Protein AF-A0A933EW30-F1 (afdb_monomer)

Secondary structure (DSSP, 8-state):
--TTTT-HHHHHHHHHHHHHHHHH---HHHHHHHHHHHHHHHHHTT------HHHHTSHHHHHHHHHHHHHHHHHHHHHHTT-HHHHHHHHHHHHHHS-EEEEEPGGG-EEEEE-

pLDDT: mean 83.41, std 11.51, range [48.22, 95.62]

Sequence (115 aa):
AMDDDFNTSLAITVMHEMAHEARKTADPGVLLDCGRKLKAFGGLLGVSLDTREETESSPEYMAFVGRIEAGIRERAEARGRRDYKKADEIRERLTREEKVILSDLAGGKTTWRRI

Radius of gyration: 19.78 Å; Cα contacts (8 Å, |Δi|>4): 82; chains: 1; bounding box: 35×31×55 Å

Structure (mmCIF, N/CA/C/O backbone):
data_AF-A0A933EW30-F1
#
_entry.id   AF-A0A933EW30-F1
#
loop_
_atom_site.group_PDB
_atom_site.id
_atom_site.type_symbol
_atom_site.label_atom_id
_atom_site.label_alt_id
_atom_site.label_comp_id
_atom_site.label_asym_id
_atom_site.label_entity_id
_atom_site.label_seq_id
_atom_site.pdbx_PDB_ins_code
_atom_site.Cartn_x
_atom_site.Cartn_y
_atom_site.Cartn_z
_atom_site.occupancy
_atom_site.B_iso_or_equiv
_atom_site.auth_seq_id
_atom_site.auth_comp_id
_atom_site.auth_asym_id
_atom_site.auth_atom_id
_atom_site.pdbx_PDB_model_num
ATOM 1 N N . ALA A 1 1 ? 8.233 12.130 -29.748 1.00 52.44 1 ALA A N 1
ATOM 2 C CA . ALA A 1 1 ? 8.596 12.287 -28.323 1.00 52.44 1 ALA A CA 1
ATOM 3 C C . ALA A 1 1 ? 10.020 11.803 -28.048 1.00 52.44 1 ALA A C 1
ATOM 5 O O . ALA A 1 1 ? 10.767 12.587 -27.496 1.00 52.44 1 ALA A O 1
ATOM 6 N N . MET A 1 2 ? 10.429 10.582 -28.443 1.00 50.06 2 MET A N 1
ATOM 7 C CA . MET A 1 2 ? 11.851 10.167 -28.359 1.00 50.06 2 MET A CA 1
ATOM 8 C C . MET A 1 2 ? 12.700 10.523 -29.587 1.00 50.06 2 MET A C 1
ATOM 10 O O . MET A 1 2 ? 13.916 10.569 -29.463 1.00 50.06 2 MET A O 1
ATOM 14 N N . ASP A 1 3 ? 12.071 10.852 -30.719 1.00 52.34 3 ASP A N 1
ATOM 15 C CA . ASP A 1 3 ? 12.753 11.455 -31.880 1.00 52.34 3 ASP A CA 1
ATOM 16 C C . ASP A 1 3 ? 13.174 12.918 -31.648 1.00 52.34 3 ASP A C 1
ATOM 18 O O . ASP A 1 3 ? 13.822 13.514 -32.500 1.00 52.34 3 ASP A O 1
ATOM 22 N N . ASP A 1 4 ? 12.795 13.496 -30.504 1.00 51.12 4 ASP A N 1
ATOM 23 C CA . ASP A 1 4 ? 13.066 14.882 -30.126 1.00 51.12 4 ASP A CA 1
ATOM 24 C C . ASP A 1 4 ? 14.041 14.866 -28.933 1.00 51.12 4 ASP A C 1
ATOM 26 O O . ASP A 1 4 ? 13.654 14.884 -27.762 1.00 51.12 4 ASP A O 1
ATOM 30 N N . ASP A 1 5 ? 15.320 14.678 -29.259 1.00 58.50 5 ASP A N 1
ATOM 31 C CA . ASP A 1 5 ? 16.486 14.965 -28.411 1.00 58.50 5 ASP A CA 1
ATOM 32 C C . ASP A 1 5 ? 16.453 14.387 -26.974 1.00 58.50 5 ASP A C 1
ATOM 34 O O . ASP A 1 5 ? 16.688 15.088 -25.991 1.00 58.50 5 ASP A O 1
ATOM 38 N N . PHE A 1 6 ? 16.128 13.090 -26.830 1.00 58.28 6 PHE A N 1
ATOM 39 C CA . PHE A 1 6 ? 16.099 12.361 -25.543 1.00 58.28 6 PHE A CA 1
ATOM 40 C C . PHE A 1 6 ? 15.439 13.143 -24.391 1.00 58.28 6 PHE A C 1
ATOM 42 O O . PHE A 1 6 ? 15.920 13.131 -23.256 1.00 58.28 6 PHE A O 1
ATOM 49 N N . ASN A 1 7 ? 14.316 13.816 -24.659 1.00 66.62 7 ASN A N 1
ATOM 50 C CA . ASN A 1 7 ? 13.603 14.588 -23.644 1.00 66.62 7 ASN A CA 1
ATOM 51 C C . ASN A 1 7 ? 12.927 13.667 -22.605 1.00 66.62 7 ASN A C 1
ATOM 53 O O . ASN A 1 7 ? 11.739 13.337 -22.682 1.00 66.62 7 ASN A O 1
ATOM 57 N N . THR A 1 8 ? 13.707 13.238 -21.612 1.00 70.38 8 THR A N 1
ATOM 58 C CA . THR A 1 8 ? 13.290 12.332 -20.533 1.00 70.38 8 THR A CA 1
ATOM 59 C C . THR A 1 8 ? 12.155 12.913 -19.693 1.00 70.38 8 THR A C 1
ATOM 61 O O . THR A 1 8 ? 11.288 12.165 -19.249 1.00 70.38 8 THR A O 1
ATOM 64 N N . SER A 1 9 ? 12.080 14.239 -19.544 1.00 78.44 9 SER A N 1
ATOM 65 C CA . SER A 1 9 ? 10.977 14.924 -18.857 1.00 78.44 9 SER A CA 1
ATOM 66 C C . SER A 1 9 ? 9.637 14.701 -19.563 1.00 78.44 9 SER A C 1
ATOM 68 O O . SER A 1 9 ? 8.624 14.403 -18.920 1.00 78.44 9 SER A O 1
ATOM 70 N N . LEU A 1 10 ? 9.625 14.787 -20.897 1.00 75.75 10 LEU A N 1
ATOM 71 C CA . LEU A 1 10 ? 8.431 14.496 -21.687 1.00 75.75 10 LEU A CA 1
ATOM 72 C C . LEU A 1 10 ? 8.086 13.001 -21.638 1.00 75.75 10 LEU A C 1
ATOM 74 O O . LEU A 1 10 ? 6.918 12.648 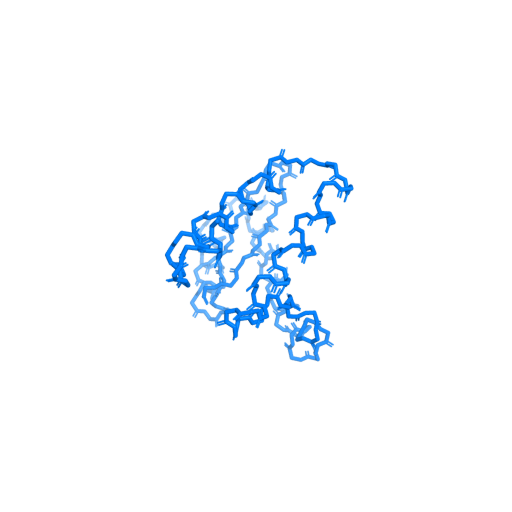-21.484 1.00 75.75 10 LEU A O 1
ATOM 78 N N . ALA A 1 11 ? 9.091 12.120 -21.687 1.00 78.88 11 ALA A N 1
ATOM 79 C CA . ALA A 1 11 ? 8.886 10.677 -21.556 1.00 78.88 11 ALA A CA 1
ATOM 80 C C . ALA A 1 11 ? 8.248 10.300 -20.204 1.00 78.88 11 ALA A C 1
ATOM 82 O O . ALA A 1 11 ? 7.277 9.544 -20.173 1.00 78.88 11 ALA A O 1
ATOM 83 N N . ILE A 1 12 ? 8.721 10.882 -19.096 1.00 81.19 12 ILE A N 1
ATOM 84 C CA . ILE A 1 12 ? 8.154 10.672 -17.754 1.00 81.19 12 ILE A CA 1
ATOM 85 C C . ILE A 1 12 ? 6.707 11.176 -17.680 1.00 81.19 12 ILE A C 1
ATOM 87 O O . ILE A 1 12 ? 5.853 10.507 -17.096 1.00 81.19 12 ILE A O 1
ATOM 91 N N . THR A 1 13 ? 6.408 12.320 -18.301 1.00 85.62 13 THR A N 1
ATOM 92 C CA . THR A 1 13 ? 5.045 12.877 -18.340 1.00 85.62 13 THR A CA 1
ATOM 93 C C . THR A 1 13 ? 4.079 11.908 -19.022 1.00 85.62 13 THR A C 1
ATOM 95 O O . THR A 1 13 ? 3.046 11.554 -18.453 1.00 85.62 13 THR A O 1
ATOM 98 N N . VAL A 1 14 ? 4.465 11.388 -20.189 1.00 83.50 14 VAL A N 1
ATOM 99 C CA . VAL A 1 14 ? 3.668 10.406 -20.936 1.00 83.50 14 VAL A CA 1
ATOM 100 C C . VAL A 1 14 ? 3.509 9.099 -20.147 1.00 83.50 14 VAL A C 1
ATOM 102 O O . VAL A 1 14 ? 2.420 8.528 -20.110 1.00 83.50 14 VAL A O 1
ATOM 105 N N . MET A 1 15 ? 4.553 8.627 -19.457 1.00 83.38 15 MET A N 1
ATOM 106 C CA . MET A 1 15 ? 4.439 7.456 -18.576 1.00 83.38 15 MET A CA 1
ATOM 107 C C . MET A 1 15 ? 3.440 7.692 -17.433 1.00 83.38 15 MET A C 1
ATOM 109 O O . MET A 1 15 ? 2.661 6.797 -17.101 1.00 83.38 15 MET A O 1
ATOM 113 N N . HIS A 1 16 ? 3.417 8.890 -16.844 1.00 84.75 16 HIS A N 1
ATOM 114 C CA . HIS A 1 16 ? 2.474 9.218 -15.776 1.00 84.75 16 HIS A CA 1
ATOM 115 C C . HIS A 1 16 ? 1.021 9.262 -16.278 1.00 84.75 16 HIS A C 1
ATOM 117 O O . HIS A 1 16 ? 0.123 8.759 -15.598 1.00 84.75 16 HIS A O 1
ATOM 123 N N . GLU A 1 17 ? 0.786 9.790 -17.482 1.00 85.44 17 GLU A N 1
ATOM 124 C CA . GLU A 1 17 ? -0.524 9.745 -18.145 1.00 85.44 17 GLU A CA 1
ATOM 125 C C . GLU A 1 17 ? -0.972 8.304 -18.419 1.00 85.44 17 GLU A C 1
ATOM 127 O O . GLU A 1 17 ? -2.091 7.936 -18.065 1.00 85.44 17 GLU A O 1
ATOM 132 N N . MET A 1 18 ? -0.086 7.445 -18.941 1.00 83.69 18 MET A N 1
ATOM 133 C CA . MET A 1 18 ? -0.399 6.022 -19.140 1.00 83.69 18 MET A CA 1
ATOM 134 C C . MET A 1 18 ? -0.748 5.315 -17.823 1.00 83.69 18 MET A C 1
ATOM 136 O O . MET A 1 18 ? -1.695 4.531 -17.774 1.00 83.69 18 MET A O 1
ATOM 140 N N . ALA A 1 19 ? -0.020 5.603 -16.740 1.00 84.69 19 ALA A N 1
ATOM 141 C CA . ALA A 1 19 ? -0.314 5.059 -15.415 1.00 84.69 19 ALA A CA 1
ATOM 142 C C . ALA A 1 19 ? -1.628 5.603 -14.825 1.00 84.69 19 ALA A C 1
ATOM 144 O O . ALA A 1 19 ? -2.263 4.954 -13.992 1.00 84.69 19 ALA A O 1
ATOM 145 N N . HIS A 1 20 ? -2.037 6.813 -15.206 1.00 85.44 20 HIS A N 1
ATOM 146 C CA . HIS A 1 20 ? -3.325 7.389 -14.819 1.00 85.44 20 HIS A CA 1
ATOM 147 C C . HIS A 1 20 ? -4.485 6.724 -15.555 1.00 85.44 20 HIS A C 1
ATOM 149 O O . HIS A 1 20 ? -5.457 6.327 -14.919 1.00 85.44 20 HIS A O 1
ATOM 155 N N . GLU A 1 21 ? -4.362 6.525 -16.866 1.00 82.25 21 GLU A N 1
ATOM 156 C CA . GLU A 1 21 ? -5.382 5.835 -17.661 1.00 82.25 21 GLU A CA 1
ATOM 157 C C . GLU A 1 21 ? -5.530 4.365 -17.252 1.00 82.25 21 GLU A C 1
ATOM 159 O O . GLU A 1 21 ? -6.651 3.886 -17.070 1.00 82.25 21 GLU A O 1
ATOM 164 N N . ALA A 1 22 ? -4.419 3.683 -16.956 1.00 83.69 22 ALA A N 1
ATOM 165 C CA . ALA A 1 22 ? -4.449 2.339 -16.385 1.00 83.69 22 ALA A CA 1
ATOM 166 C C . ALA A 1 22 ? -5.236 2.280 -15.060 1.00 83.69 22 ALA A C 1
ATOM 168 O O . ALA A 1 22 ? -5.945 1.315 -14.808 1.00 83.69 22 ALA A O 1
ATOM 169 N N . ARG A 1 23 ? -5.176 3.321 -14.217 1.00 85.00 23 ARG A N 1
ATOM 170 C CA . ARG A 1 23 ? -5.921 3.363 -12.943 1.00 85.00 23 ARG A CA 1
ATOM 171 C C . ARG A 1 23 ? -7.427 3.583 -13.107 1.00 85.00 23 ARG A C 1
ATOM 173 O O . ARG A 1 23 ? -8.172 3.292 -12.176 1.00 85.00 23 ARG A O 1
ATOM 180 N N . LYS A 1 24 ? -7.877 4.123 -14.242 1.00 85.25 24 LYS A N 1
ATOM 181 C CA . LYS A 1 24 ? -9.296 4.431 -14.496 1.00 85.25 24 LYS A CA 1
ATOM 182 C C . LYS A 1 24 ? -10.050 3.298 -15.182 1.00 85.25 24 LYS A C 1
ATOM 184 O O . LYS A 1 24 ? -11.275 3.262 -15.107 1.00 85.25 24 LYS A O 1
ATOM 189 N N . THR A 1 25 ? -9.340 2.421 -15.883 1.00 81.44 25 THR A N 1
ATOM 190 C CA . THR A 1 25 ? -9.946 1.329 -16.646 1.00 81.44 25 THR A CA 1
ATOM 191 C C . THR A 1 25 ? -10.014 0.039 -15.830 1.00 81.44 25 THR A C 1
ATOM 193 O O . THR A 1 25 ? -9.125 -0.260 -15.037 1.00 81.44 25 THR A O 1
ATOM 196 N N . ALA A 1 26 ? -11.073 -0.744 -16.045 1.00 81.62 26 ALA A N 1
ATOM 197 C CA . ALA A 1 26 ? -11.185 -2.121 -15.561 1.00 81.62 26 ALA A CA 1
ATOM 198 C C . ALA A 1 26 ? -10.938 -3.150 -16.681 1.00 81.62 26 ALA A C 1
ATOM 200 O O . ALA A 1 26 ? -11.053 -4.349 -16.440 1.00 81.62 26 ALA A O 1
ATOM 201 N N . ASP A 1 27 ? -10.629 -2.690 -17.901 1.00 87.81 27 ASP A N 1
ATOM 202 C CA . ASP A 1 27 ? -10.376 -3.546 -19.059 1.00 87.81 27 ASP A CA 1
ATOM 203 C C . ASP A 1 27 ? -8.994 -4.221 -18.942 1.00 87.81 27 ASP A C 1
ATOM 205 O O . ASP A 1 27 ? -7.967 -3.530 -18.985 1.00 87.81 27 ASP A O 1
ATOM 209 N N . PRO A 1 28 ? -8.933 -5.562 -18.834 1.00 84.06 28 PRO A N 1
ATOM 210 C CA . PRO A 1 28 ? -7.673 -6.289 -18.714 1.00 84.06 28 PRO A CA 1
ATOM 211 C C . PRO A 1 28 ? -6.728 -6.107 -19.910 1.00 84.06 28 PRO A C 1
ATOM 213 O O . PRO A 1 28 ? -5.511 -6.122 -19.726 1.00 84.06 28 PRO A O 1
ATOM 216 N N . GLY A 1 29 ? -7.258 -5.934 -21.125 1.00 86.50 29 GLY A N 1
ATOM 217 C CA . GLY A 1 29 ? -6.459 -5.740 -22.335 1.00 86.50 29 GLY A CA 1
ATOM 218 C C . GLY A 1 29 ? -5.733 -4.398 -22.320 1.00 86.50 29 GLY A C 1
ATOM 219 O O . GLY A 1 29 ? -4.526 -4.339 -22.554 1.00 86.50 29 GLY A O 1
ATOM 220 N N . VAL A 1 30 ? -6.444 -3.333 -21.938 1.00 83.75 30 VAL A N 1
ATOM 221 C CA . VAL A 1 30 ? -5.857 -1.991 -21.792 1.00 83.75 30 VAL A CA 1
ATOM 222 C C . VAL A 1 30 ? -4.816 -1.972 -20.670 1.00 83.75 30 VAL A C 1
ATOM 224 O O . VAL A 1 30 ? -3.731 -1.419 -20.848 1.00 83.75 30 VAL A O 1
ATOM 227 N N . LEU A 1 31 ? -5.102 -2.623 -19.537 1.00 84.62 31 LEU A N 1
ATOM 228 C CA . LEU A 1 31 ? -4.152 -2.752 -18.428 1.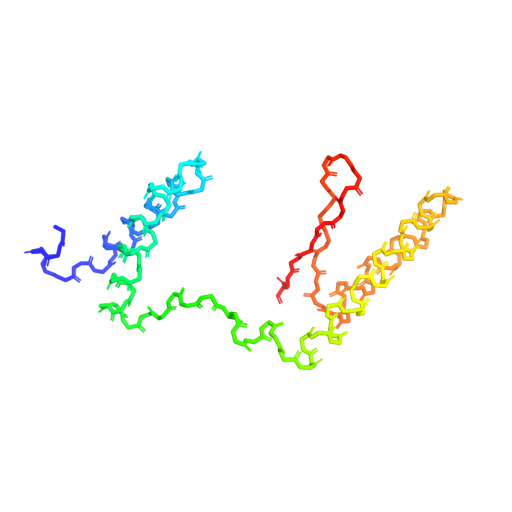00 84.62 31 LEU A CA 1
ATOM 229 C C . LEU A 1 31 ? -2.859 -3.459 -18.854 1.00 84.62 31 LEU A C 1
ATOM 231 O O . LEU A 1 31 ? -1.764 -2.994 -18.526 1.00 84.62 31 LEU A O 1
ATOM 235 N N . LEU A 1 32 ? -2.977 -4.556 -19.608 1.00 84.31 32 LEU A N 1
ATOM 236 C CA . LEU A 1 32 ? -1.829 -5.314 -20.099 1.00 84.31 32 LEU A CA 1
ATOM 237 C C . LEU A 1 32 ? -0.971 -4.483 -21.061 1.00 84.31 32 LEU A C 1
ATOM 239 O O . LEU A 1 32 ? 0.257 -4.465 -20.936 1.00 84.31 32 LEU A O 1
ATOM 243 N N . ASP A 1 33 ? -1.601 -3.766 -21.990 1.00 85.56 33 ASP A N 1
ATOM 244 C CA . ASP A 1 33 ? -0.902 -2.917 -22.954 1.00 85.56 33 ASP A CA 1
ATOM 245 C C . ASP A 1 33 ? -0.200 -1.731 -22.282 1.00 85.56 33 ASP A C 1
ATOM 247 O O . ASP A 1 33 ? 0.963 -1.445 -22.588 1.00 85.56 33 ASP A O 1
ATOM 251 N N . CYS A 1 34 ? -0.862 -1.069 -21.329 1.00 84.88 34 CYS A N 1
ATOM 252 C CA . CYS A 1 34 ? -0.255 -0.022 -20.509 1.00 84.88 34 CYS A CA 1
ATOM 253 C C . CYS A 1 34 ? 0.940 -0.563 -19.712 1.00 84.88 34 CYS A C 1
ATOM 255 O O . CYS A 1 34 ? 2.011 0.042 -19.735 1.00 84.88 34 CYS A O 1
ATOM 257 N N . GLY A 1 35 ? 0.795 -1.723 -19.064 1.00 83.88 35 GLY A N 1
ATOM 258 C CA . GLY A 1 35 ? 1.868 -2.357 -18.296 1.00 83.88 35 GLY A CA 1
ATOM 259 C C . GLY A 1 35 ? 3.094 -2.693 -19.149 1.00 83.88 35 GLY A C 1
ATOM 260 O O . GLY A 1 35 ? 4.221 -2.387 -18.760 1.00 83.88 35 GLY A O 1
ATOM 261 N N . ARG A 1 36 ? 2.890 -3.254 -20.349 1.00 85.06 36 ARG A N 1
ATOM 262 C CA . ARG A 1 36 ? 3.975 -3.563 -21.299 1.00 85.06 36 ARG A CA 1
ATOM 263 C C . ARG A 1 36 ? 4.732 -2.314 -21.739 1.00 85.06 36 ARG A C 1
ATOM 265 O O . ARG A 1 36 ? 5.961 -2.304 -21.702 1.00 85.06 36 ARG A O 1
ATOM 272 N N . LYS A 1 37 ? 4.007 -1.261 -22.126 1.00 85.75 37 LYS A N 1
ATOM 273 C CA . LYS A 1 37 ? 4.606 0.015 -22.549 1.00 85.75 37 LYS A CA 1
ATOM 274 C C . LYS A 1 37 ? 5.385 0.660 -21.409 1.00 85.75 37 LYS A C 1
ATOM 276 O O . LYS A 1 37 ? 6.524 1.066 -21.613 1.00 85.75 37 LYS A O 1
ATOM 281 N N . LEU A 1 38 ? 4.813 0.688 -20.205 1.00 85.69 38 LEU A N 1
ATOM 282 C CA . LEU A 1 38 ? 5.483 1.216 -19.019 1.00 85.69 38 LEU A CA 1
ATOM 283 C C . LEU A 1 38 ? 6.780 0.460 -18.719 1.00 85.69 38 LEU A C 1
ATOM 285 O O . LEU A 1 38 ? 7.805 1.108 -18.530 1.00 85.69 38 LEU A O 1
ATOM 289 N N . LYS A 1 39 ? 6.778 -0.882 -18.740 1.00 84.44 39 LYS A N 1
ATOM 290 C CA . LYS A 1 39 ? 8.006 -1.676 -18.543 1.00 84.44 39 LYS A CA 1
ATOM 291 C C . LYS A 1 39 ? 9.066 -1.390 -19.610 1.00 84.44 39 LYS A C 1
ATOM 293 O O . LYS A 1 39 ? 10.233 -1.237 -19.265 1.00 84.44 39 LYS A O 1
ATOM 298 N N . ALA A 1 40 ? 8.671 -1.280 -20.879 1.00 84.06 40 ALA A N 1
ATOM 299 C CA . ALA A 1 40 ? 9.596 -0.968 -21.969 1.00 84.06 40 ALA A CA 1
ATOM 300 C C . ALA A 1 40 ? 10.242 0.420 -21.802 1.00 84.06 40 ALA A C 1
ATOM 302 O O . ALA A 1 40 ? 11.461 0.548 -21.915 1.00 84.06 40 ALA A O 1
ATOM 303 N N . PHE A 1 41 ? 9.450 1.446 -21.467 1.00 82.94 41 PHE A N 1
ATOM 304 C CA . PHE A 1 41 ? 9.976 2.788 -21.196 1.00 82.94 41 PHE A CA 1
ATOM 305 C C . PHE A 1 41 ? 10.825 2.841 -19.924 1.00 82.94 41 PHE A C 1
ATOM 307 O O . PHE A 1 41 ? 11.868 3.488 -19.922 1.00 82.94 41 PHE A O 1
ATOM 314 N N . GLY A 1 42 ? 10.428 2.125 -18.868 1.00 82.94 42 GLY A N 1
ATOM 315 C CA . GLY A 1 42 ? 11.229 1.976 -17.655 1.00 82.94 42 GLY A CA 1
ATOM 316 C C . GLY A 1 42 ? 12.612 1.404 -17.964 1.00 82.94 42 GLY A C 1
ATOM 317 O O . GLY A 1 42 ? 13.615 2.021 -17.617 1.00 82.94 42 GLY A O 1
ATOM 318 N N . GLY A 1 43 ? 12.678 0.295 -18.710 1.00 82.75 43 GLY A N 1
ATOM 319 C CA . GLY A 1 43 ? 13.946 -0.315 -19.121 1.00 82.75 43 GLY A CA 1
ATOM 320 C C . GLY A 1 43 ? 14.852 0.640 -19.903 1.00 82.75 43 GLY A C 1
ATOM 321 O O . GLY A 1 43 ? 16.056 0.677 -19.664 1.00 82.75 43 GLY A O 1
ATOM 322 N N . LEU A 1 44 ? 14.273 1.471 -20.772 1.00 81.44 44 LEU A N 1
ATOM 323 C CA . LEU A 1 44 ? 15.012 2.477 -21.539 1.00 81.44 44 LEU A CA 1
ATOM 324 C C . LEU A 1 44 ? 15.551 3.627 -20.673 1.00 81.44 44 LEU A C 1
ATOM 326 O O . LEU A 1 44 ? 16.610 4.174 -20.967 1.00 81.44 44 LEU A O 1
ATOM 330 N N . LEU A 1 45 ? 14.849 3.970 -19.590 1.00 80.94 45 LEU A N 1
ATOM 331 C CA . LEU A 1 45 ? 15.281 4.960 -18.599 1.00 80.94 45 LEU A CA 1
ATOM 332 C C . LEU A 1 45 ? 16.164 4.360 -17.488 1.00 80.94 45 LEU A C 1
ATOM 334 O O . LEU A 1 45 ? 16.555 5.078 -16.569 1.00 80.94 45 LEU A O 1
ATOM 338 N N . GLY A 1 46 ? 16.466 3.057 -17.535 1.00 80.00 46 GLY A N 1
ATOM 339 C CA . GLY A 1 46 ? 17.197 2.358 -16.473 1.00 80.00 46 GLY A CA 1
ATOM 340 C C . GLY A 1 46 ? 16.394 2.164 -15.179 1.00 80.00 46 GLY A C 1
ATOM 341 O O . GLY A 1 46 ? 16.971 1.919 -14.123 1.00 80.00 46 GLY A O 1
ATOM 342 N N . VAL A 1 47 ? 15.066 2.275 -15.244 1.00 78.56 47 VAL A N 1
ATOM 343 C CA . VAL A 1 47 ? 14.136 2.105 -14.122 1.00 78.56 47 VAL A CA 1
ATOM 344 C C . VAL A 1 47 ? 13.425 0.759 -14.251 1.00 78.56 47 VAL A C 1
ATOM 346 O O . VAL A 1 47 ? 12.627 0.555 -15.166 1.00 78.56 47 VAL A O 1
ATOM 349 N N . SER A 1 48 ? 13.655 -0.163 -13.313 1.00 77.31 48 SER A N 1
ATOM 350 C CA . SER A 1 48 ? 12.813 -1.363 -13.220 1.00 77.31 48 SER A CA 1
ATOM 351 C C . SER A 1 48 ? 11.466 -1.005 -12.586 1.00 77.31 48 SER A C 1
ATOM 353 O O . SER A 1 48 ? 11.400 -0.351 -11.544 1.00 77.31 48 SER A O 1
ATOM 355 N N . LEU A 1 49 ? 10.390 -1.442 -13.240 1.00 74.06 49 LEU A N 1
ATOM 356 C CA . LEU A 1 49 ? 9.013 -1.355 -12.749 1.00 74.06 49 LEU A CA 1
ATOM 357 C C . LEU A 1 49 ? 8.498 -2.722 -12.283 1.00 74.06 49 LEU A C 1
ATOM 359 O O . LEU A 1 49 ? 7.287 -2.952 -12.261 1.00 74.06 49 LEU A O 1
ATOM 363 N N . ASP A 1 50 ? 9.397 -3.654 -11.969 1.00 69.19 50 ASP A N 1
ATOM 364 C CA . ASP A 1 50 ? 8.992 -4.955 -11.463 1.00 69.19 50 ASP A CA 1
ATOM 365 C C . ASP A 1 50 ? 8.352 -4.795 -10.083 1.00 69.19 50 ASP A C 1
ATOM 367 O O . ASP A 1 50 ? 8.908 -4.214 -9.147 1.00 69.19 50 ASP A O 1
ATOM 371 N N . THR A 1 51 ? 7.119 -5.283 -9.976 1.00 61.31 51 THR A N 1
ATOM 372 C CA . THR A 1 51 ? 6.432 -5.430 -8.701 1.00 61.31 51 THR A CA 1
ATOM 373 C C . THR A 1 51 ? 7.211 -6.448 -7.879 1.00 61.31 51 THR A C 1
ATOM 375 O O . THR A 1 51 ? 7.616 -7.482 -8.401 1.00 61.31 51 THR A O 1
ATOM 378 N N . ARG A 1 52 ? 7.453 -6.142 -6.599 1.00 55.97 52 ARG A N 1
ATOM 379 C CA . ARG A 1 52 ? 8.243 -6.925 -5.626 1.00 55.97 52 ARG A CA 1
ATOM 380 C C . ARG A 1 52 ? 7.671 -8.326 -5.322 1.00 55.97 52 ARG A C 1
ATOM 382 O O . ARG A 1 52 ? 7.815 -8.780 -4.195 1.00 55.97 52 ARG A O 1
ATOM 389 N N . GLU A 1 53 ? 7.048 -9.024 -6.269 1.00 53.97 53 GLU A N 1
ATOM 390 C CA . GLU A 1 53 ? 6.429 -10.345 -6.081 1.00 53.97 53 GLU A CA 1
A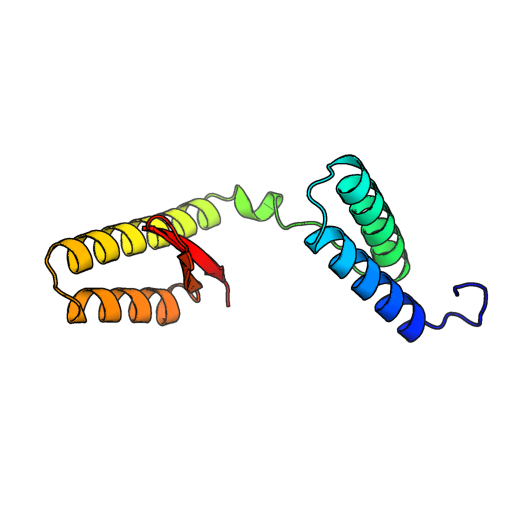TOM 391 C C . GLU A 1 53 ? 7.406 -11.360 -5.462 1.00 53.97 53 GLU A C 1
ATOM 393 O O . GLU A 1 53 ? 7.026 -12.100 -4.557 1.00 53.97 53 GLU A O 1
ATOM 398 N N . GLU A 1 54 ? 8.693 -11.327 -5.831 1.00 48.22 54 GLU A N 1
ATOM 399 C CA . GLU A 1 54 ? 9.719 -12.182 -5.206 1.00 48.22 54 GLU A CA 1
ATOM 400 C C . GLU A 1 54 ? 9.954 -11.857 -3.720 1.00 48.22 54 GLU A C 1
ATOM 402 O O . GLU A 1 54 ? 10.270 -12.742 -2.927 1.00 48.22 54 GLU A O 1
ATOM 407 N N . THR A 1 55 ? 9.750 -10.603 -3.302 1.00 55.94 55 THR A N 1
ATOM 408 C CA . THR A 1 55 ? 9.814 -10.217 -1.883 1.00 55.94 55 THR A CA 1
ATOM 409 C C . THR A 1 55 ? 8.546 -10.623 -1.132 1.00 55.94 55 THR A C 1
ATOM 411 O O . THR A 1 55 ? 8.614 -10.871 0.068 1.00 55.94 55 THR A O 1
ATOM 414 N N . GLU A 1 56 ? 7.393 -10.701 -1.805 1.00 63.06 56 GLU A N 1
ATOM 415 C CA . GLU A 1 56 ? 6.108 -10.993 -1.157 1.00 63.06 56 GLU A CA 1
ATOM 416 C C . GLU A 1 56 ? 5.949 -12.459 -0.741 1.00 63.06 56 GLU A C 1
ATOM 418 O O . GLU A 1 56 ? 5.116 -12.762 0.102 1.00 63.06 56 GLU A O 1
ATOM 423 N N . SER A 1 57 ? 6.773 -13.371 -1.260 1.00 68.19 57 SER A N 1
ATOM 424 C CA . SER A 1 57 ? 6.743 -14.793 -0.878 1.00 68.19 57 SER A CA 1
ATOM 425 C C . SER A 1 57 ? 7.805 -15.186 0.159 1.00 68.19 57 SER A C 1
ATOM 427 O O . SER A 1 57 ? 7.900 -16.358 0.522 1.00 68.19 57 SER A O 1
ATOM 429 N N . SER A 1 58 ? 8.614 -14.240 0.653 1.00 82.12 58 SER A N 1
ATOM 430 C CA . SER A 1 58 ? 9.656 -14.551 1.641 1.00 82.12 58 SER A CA 1
ATOM 431 C C . SER A 1 58 ? 9.044 -14.902 3.012 1.00 82.12 58 SER A C 1
ATOM 433 O O . SER A 1 58 ? 8.018 -14.323 3.393 1.00 82.12 58 SER A O 1
ATOM 435 N N . PRO A 1 59 ? 9.655 -15.809 3.803 1.00 85.19 59 PRO A N 1
ATOM 436 C CA . PRO A 1 59 ? 9.199 -16.106 5.165 1.00 85.19 59 PRO A CA 1
ATOM 437 C C . PRO A 1 59 ? 9.097 -14.858 6.053 1.00 85.19 59 PRO A C 1
ATOM 439 O O . PRO A 1 59 ? 8.159 -14.721 6.839 1.00 85.19 59 PRO A O 1
ATOM 442 N N . GLU A 1 60 ? 10.025 -13.912 5.900 1.00 85.62 60 GLU A N 1
ATOM 443 C CA . GLU A 1 60 ? 10.037 -12.639 6.622 1.00 85.62 60 GLU A CA 1
ATOM 444 C C . GLU A 1 60 ? 8.853 -11.756 6.219 1.00 85.62 60 GLU A C 1
ATOM 446 O O . GLU A 1 60 ? 8.216 -11.145 7.082 1.00 85.62 60 GLU A O 1
ATOM 451 N N . TYR A 1 61 ? 8.531 -11.704 4.923 1.00 84.81 61 TYR A N 1
ATOM 452 C CA . TYR A 1 61 ? 7.364 -10.980 4.430 1.00 84.81 61 TYR A CA 1
ATOM 453 C C . TYR A 1 61 ? 6.069 -11.613 4.939 1.00 84.81 61 TYR A C 1
ATOM 455 O O . TYR A 1 61 ? 5.210 -10.901 5.453 1.00 84.81 61 TYR A O 1
ATOM 463 N N . MET A 1 62 ? 5.945 -12.939 4.883 1.00 87.25 62 MET A N 1
ATOM 464 C CA . MET A 1 62 ? 4.777 -13.659 5.399 1.00 87.25 62 MET A CA 1
ATOM 465 C C . MET A 1 62 ? 4.585 -13.440 6.904 1.00 87.25 62 MET A C 1
ATOM 467 O O . MET A 1 62 ? 3.471 -13.175 7.357 1.00 87.25 62 MET A O 1
ATOM 471 N N . ALA A 1 63 ? 5.669 -13.465 7.685 1.00 89.44 63 ALA A N 1
ATOM 472 C CA . ALA A 1 63 ? 5.625 -13.149 9.111 1.00 89.44 63 ALA A CA 1
ATOM 473 C C . ALA A 1 63 ? 5.200 -11.693 9.365 1.00 89.44 63 ALA A C 1
ATOM 475 O O . ALA A 1 63 ? 4.403 -11.429 10.266 1.00 89.44 63 ALA A O 1
ATOM 476 N N . PHE A 1 64 ? 5.701 -10.748 8.565 1.00 90.19 64 PHE A N 1
ATOM 477 C CA . PHE A 1 64 ? 5.301 -9.342 8.621 1.00 90.19 64 PHE A CA 1
ATOM 478 C C . PHE A 1 64 ? 3.808 -9.151 8.320 1.00 90.19 64 PHE A C 1
ATOM 480 O O . PHE A 1 64 ? 3.099 -8.531 9.114 1.00 90.19 64 PHE A O 1
ATOM 487 N N . VAL A 1 65 ? 3.306 -9.742 7.231 1.00 90.69 65 VAL A N 1
ATOM 488 C CA . VAL A 1 65 ? 1.874 -9.721 6.888 1.00 90.69 65 VAL A CA 1
ATOM 489 C C . VAL A 1 65 ? 1.051 -10.326 8.024 1.00 90.69 65 VAL A C 1
ATOM 491 O O . VAL A 1 65 ? 0.071 -9.727 8.460 1.00 90.69 65 VAL A O 1
ATOM 494 N N . GLY A 1 66 ? 1.487 -11.460 8.579 1.00 92.38 66 GLY A N 1
ATOM 495 C CA . GLY A 1 66 ? 0.820 -12.113 9.703 1.00 92.38 66 GLY A CA 1
ATOM 496 C C . GLY A 1 66 ? 0.662 -11.214 10.935 1.00 92.38 66 GLY A C 1
ATOM 497 O O . GLY A 1 66 ? -0.410 -11.208 11.546 1.00 92.38 66 GLY A O 1
ATOM 498 N N . ARG A 1 67 ? 1.684 -10.415 11.281 1.00 93.19 67 ARG A N 1
ATOM 499 C CA . ARG A 1 67 ? 1.610 -9.452 12.398 1.00 93.19 67 ARG A CA 1
ATOM 500 C C . ARG A 1 67 ? 0.602 -8.335 12.133 1.00 93.19 67 ARG A C 1
ATOM 502 O O . ARG A 1 67 ? -0.170 -7.989 13.030 1.00 93.19 67 ARG A O 1
ATOM 509 N N . ILE A 1 68 ? 0.557 -7.817 10.908 1.00 93.88 68 ILE A N 1
ATOM 510 C CA . ILE A 1 68 ? -0.402 -6.773 10.526 1.00 93.88 68 ILE A CA 1
ATOM 511 C C . ILE A 1 68 ? -1.831 -7.307 10.562 1.00 93.88 68 ILE A C 1
ATOM 513 O O . ILE A 1 68 ? -2.689 -6.702 11.204 1.00 93.88 68 ILE A O 1
ATOM 517 N N . GLU A 1 69 ? -2.085 -8.459 9.941 1.00 93.94 69 GLU A N 1
ATOM 518 C CA . GLU A 1 69 ? -3.411 -9.084 9.917 1.00 93.94 69 GLU A CA 1
ATOM 519 C C . GLU A 1 69 ? -3.909 -9.416 11.332 1.00 93.94 69 GLU A C 1
ATOM 521 O O . GLU A 1 69 ? -5.084 -9.219 11.650 1.00 93.94 69 GLU A O 1
ATOM 526 N N . ALA A 1 70 ? -3.017 -9.860 12.226 1.00 94.75 70 ALA A N 1
ATOM 527 C CA . ALA A 1 70 ? -3.350 -10.057 13.635 1.00 94.75 70 ALA A CA 1
ATOM 528 C C . ALA A 1 70 ? -3.757 -8.742 14.326 1.00 94.75 70 ALA A C 1
ATOM 530 O O . ALA A 1 70 ? -4.775 -8.707 15.019 1.00 94.75 70 ALA A O 1
ATOM 531 N N . GLY A 1 71 ? -3.018 -7.652 14.096 1.00 94.25 71 GLY A N 1
ATOM 532 C CA . GLY A 1 71 ? -3.363 -6.333 14.630 1.00 94.25 71 GLY A CA 1
ATOM 533 C C . GLY A 1 71 ? -4.679 -5.780 14.070 1.00 94.25 71 GLY A C 1
ATOM 534 O O . GLY A 1 71 ? -5.476 -5.212 14.816 1.00 94.25 71 GLY A O 1
ATOM 535 N N . ILE A 1 72 ? -4.962 -5.989 12.782 1.00 93.94 72 ILE A N 1
ATOM 536 C CA . ILE A 1 72 ? -6.236 -5.593 12.161 1.00 93.94 72 ILE A CA 1
ATOM 537 C C . ILE A 1 72 ? -7.409 -6.336 12.810 1.00 93.94 72 ILE A C 1
ATOM 539 O O . ILE A 1 72 ? -8.418 -5.704 13.136 1.00 93.94 72 ILE A O 1
ATOM 543 N N . ARG A 1 73 ? -7.275 -7.647 13.059 1.00 93.88 73 ARG A N 1
ATOM 544 C CA . ARG A 1 73 ? -8.301 -8.426 13.774 1.00 93.88 73 ARG A CA 1
ATOM 545 C C . ARG A 1 73 ? -8.521 -7.916 15.195 1.00 93.88 73 ARG A C 1
ATOM 547 O O . ARG A 1 73 ? -9.663 -7.651 15.563 1.00 93.88 73 ARG A O 1
ATOM 554 N N . GLU A 1 74 ? -7.451 -7.695 15.960 1.00 94.00 74 GLU A N 1
ATOM 555 C CA . GLU A 1 74 ? -7.557 -7.169 17.330 1.00 94.00 74 GLU A CA 1
ATOM 556 C C . GLU A 1 74 ? -8.273 -5.807 17.352 1.00 94.00 74 GLU A C 1
ATOM 558 O O . GLU A 1 74 ? -9.141 -5.547 18.192 1.00 94.00 74 GLU A O 1
ATOM 563 N N . ARG A 1 75 ? -7.966 -4.941 16.379 1.00 93.94 75 ARG A N 1
ATOM 564 C CA . ARG A 1 75 ? -8.640 -3.652 16.207 1.00 93.94 75 ARG A CA 1
ATOM 565 C C . ARG A 1 75 ? -10.125 -3.828 15.893 1.00 93.94 75 ARG A C 1
ATOM 567 O O . ARG A 1 75 ? -10.948 -3.104 16.455 1.00 93.94 75 ARG A O 1
ATOM 574 N N . ALA A 1 76 ? -10.482 -4.750 15.001 1.00 91.56 76 ALA A N 1
ATOM 575 C CA . ALA A 1 76 ? -11.875 -5.023 14.655 1.00 91.56 76 ALA A CA 1
ATOM 576 C C . ALA A 1 76 ? -12.674 -5.506 15.879 1.00 91.56 76 ALA A C 1
ATOM 578 O O . ALA A 1 76 ? -13.777 -5.018 16.126 1.00 91.56 76 ALA A O 1
ATOM 579 N N . GLU A 1 77 ? -12.088 -6.375 16.705 1.00 93.19 77 GLU A N 1
ATOM 580 C CA . GLU A 1 77 ? -12.683 -6.826 17.968 1.00 93.19 77 GLU A CA 1
ATOM 581 C C . GLU A 1 77 ? -12.841 -5.690 18.988 1.00 93.19 77 GLU A C 1
ATOM 583 O O . GLU A 1 77 ? -13.866 -5.598 19.670 1.00 93.19 77 GLU A O 1
ATOM 588 N N . ALA A 1 78 ? -11.846 -4.805 19.107 1.00 92.69 78 ALA A N 1
ATOM 589 C CA . ALA A 1 78 ? -11.933 -3.621 19.963 1.00 92.69 78 ALA A CA 1
ATOM 590 C C . ALA A 1 78 ? -13.082 -2.700 19.520 1.00 92.69 78 ALA A C 1
ATOM 592 O O . ALA A 1 78 ? -13.925 -2.327 20.337 1.00 92.69 78 ALA A O 1
ATOM 593 N N . ARG A 1 79 ? -13.207 -2.432 18.211 1.00 89.75 79 ARG A N 1
ATOM 594 C CA . ARG A 1 79 ? -14.332 -1.660 17.651 1.00 89.75 79 ARG A CA 1
ATOM 595 C C . ARG A 1 79 ? -15.679 -2.347 17.880 1.00 89.75 79 ARG A C 1
ATOM 597 O O . ARG A 1 79 ? -16.639 -1.667 18.233 1.00 89.75 79 ARG A O 1
ATOM 604 N N . GLY A 1 80 ? -15.750 -3.673 17.738 1.00 90.00 80 GLY A N 1
ATOM 605 C CA . GLY A 1 80 ? -16.960 -4.458 18.013 1.00 90.00 80 GLY A CA 1
ATOM 606 C C . GLY A 1 80 ? -17.426 -4.345 19.468 1.00 90.00 80 GLY A C 1
ATOM 607 O O . GLY A 1 80 ? -18.622 -4.243 19.733 1.00 90.00 80 GLY A O 1
ATOM 608 N N . ARG A 1 81 ? -16.480 -4.254 20.410 1.00 93.62 81 ARG A N 1
ATOM 609 C CA . ARG A 1 81 ? -16.739 -3.992 21.837 1.00 93.62 81 ARG A CA 1
ATOM 610 C C . ARG A 1 81 ? -16.935 -2.508 22.178 1.00 93.62 81 ARG A C 1
ATOM 612 O O . ARG A 1 81 ? -17.095 -2.183 23.349 1.00 93.62 81 ARG A O 1
ATOM 619 N N . ARG A 1 82 ? -16.940 -1.614 21.178 1.00 92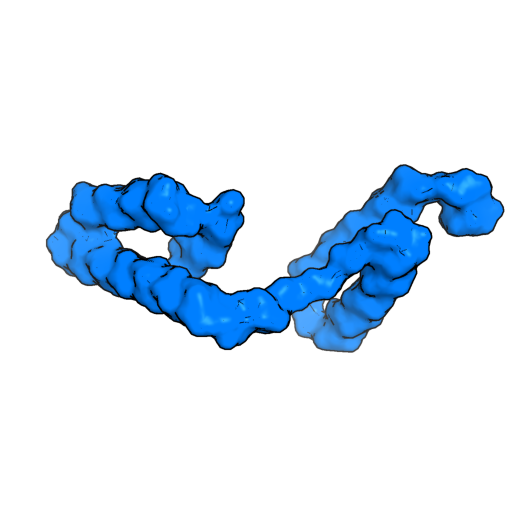.88 82 ARG A N 1
ATOM 620 C CA . ARG A 1 82 ? -16.972 -0.144 21.331 1.00 92.88 82 ARG A CA 1
ATOM 621 C C . ARG A 1 82 ? -15.794 0.427 22.134 1.00 92.88 82 ARG A C 1
ATOM 623 O O . ARG A 1 82 ? -15.878 1.536 22.656 1.00 92.88 82 ARG A O 1
ATOM 630 N N . ASP A 1 83 ? -14.685 -0.302 22.193 1.00 94.38 83 ASP A N 1
ATOM 631 C CA . ASP A 1 83 ? -13.427 0.153 22.779 1.00 94.38 83 ASP A CA 1
ATOM 632 C C . ASP A 1 83 ? -12.606 0.900 21.717 1.00 94.38 83 ASP A C 1
ATOM 634 O O . ASP A 1 83 ? -11.687 0.369 21.086 1.00 94.38 83 ASP A O 1
ATOM 638 N N . TYR A 1 84 ? -13.004 2.147 21.462 1.00 91.81 84 TYR A N 1
ATOM 639 C CA . TYR A 1 84 ? -12.362 2.991 20.452 1.00 91.81 84 TYR A CA 1
ATOM 640 C C . TYR A 1 84 ? -10.937 3.385 20.839 1.00 91.81 84 TYR A C 1
ATOM 642 O O . TYR A 1 84 ? -10.081 3.490 19.964 1.00 91.81 84 TYR A O 1
ATOM 650 N N . LYS A 1 85 ? -10.665 3.532 22.141 1.00 95.31 85 LYS A N 1
ATOM 651 C CA . LYS A 1 85 ? -9.332 3.865 22.648 1.00 95.31 85 LYS A CA 1
ATOM 652 C C . LYS A 1 85 ? -8.339 2.759 22.301 1.00 95.31 85 LYS A C 1
ATOM 654 O O . LYS A 1 85 ? -7.311 3.031 21.688 1.00 95.31 85 LYS A O 1
ATOM 659 N N . LYS A 1 86 ? -8.684 1.503 22.601 1.00 93.69 86 LYS A N 1
ATOM 660 C CA . LYS A 1 86 ? -7.838 0.359 22.255 1.00 93.69 86 LYS A CA 1
ATOM 661 C C . LYS A 1 86 ? -7.673 0.200 20.742 1.00 93.69 86 LYS A C 1
ATOM 663 O O . LYS A 1 86 ? -6.590 -0.134 20.268 1.00 93.69 86 LYS A O 1
ATOM 668 N N . ALA A 1 87 ? -8.726 0.456 19.964 1.00 91.94 87 ALA A N 1
ATOM 669 C CA . ALA A 1 87 ? -8.643 0.413 18.504 1.00 91.94 87 ALA A CA 1
ATOM 670 C C . ALA A 1 87 ? -7.642 1.441 17.934 1.00 91.94 87 ALA A C 1
ATOM 672 O O . ALA A 1 87 ? -6.929 1.125 16.976 1.00 91.94 87 ALA A O 1
ATOM 673 N N . ASP A 1 88 ? -7.576 2.641 18.518 1.00 93.56 88 ASP A N 1
ATOM 674 C CA . ASP A 1 88 ? -6.612 3.675 18.132 1.00 93.56 88 ASP A CA 1
ATOM 675 C C . ASP A 1 88 ? -5.185 3.338 18.575 1.00 93.56 88 ASP A C 1
ATOM 677 O O . ASP A 1 88 ? -4.267 3.447 17.762 1.00 93.56 88 ASP A O 1
ATOM 681 N N . GLU A 1 89 ? -4.997 2.815 19.788 1.00 95.62 89 GLU A N 1
ATOM 682 C CA . GLU A 1 89 ? -3.689 2.342 20.270 1.00 95.62 89 GLU A CA 1
ATOM 683 C C . GLU A 1 89 ? -3.095 1.266 19.341 1.00 95.62 89 GLU A C 1
ATOM 685 O O . GLU A 1 89 ? -1.912 1.307 18.996 1.00 95.62 89 GLU A O 1
ATOM 690 N N . ILE A 1 90 ? -3.921 0.325 18.865 1.00 94.25 90 ILE A N 1
ATOM 691 C CA . ILE A 1 90 ? -3.494 -0.714 17.916 1.00 94.25 90 ILE A CA 1
ATOM 692 C C . ILE A 1 90 ? -3.089 -0.103 16.568 1.00 94.25 90 ILE A C 1
ATOM 694 O O . ILE A 1 90 ? -2.093 -0.522 15.972 1.00 94.25 90 ILE A O 1
ATOM 698 N N . ARG A 1 91 ? -3.832 0.897 16.077 1.00 93.50 91 ARG A N 1
ATOM 699 C CA . ARG A 1 91 ? -3.504 1.595 14.824 1.00 93.50 91 ARG A CA 1
ATOM 700 C C . ARG A 1 91 ? -2.168 2.329 14.931 1.00 93.50 91 ARG A C 1
ATOM 702 O O . ARG A 1 91 ? -1.349 2.243 14.016 1.00 93.50 91 ARG A O 1
ATOM 709 N N . GLU A 1 92 ? -1.941 3.034 16.033 1.00 94.56 92 GLU A N 1
ATOM 710 C CA . GLU A 1 92 ? -0.682 3.737 16.290 1.00 94.56 92 GLU A CA 1
ATOM 711 C C . GLU A 1 92 ? 0.488 2.764 16.408 1.00 94.56 92 GLU A C 1
ATOM 713 O O . GLU A 1 92 ? 1.541 3.000 15.815 1.00 94.56 92 GLU A O 1
ATOM 718 N N . ARG A 1 93 ? 0.289 1.635 17.099 1.00 95.06 93 ARG A N 1
ATOM 719 C CA . ARG A 1 93 ? 1.278 0.557 17.204 1.00 95.06 93 ARG A CA 1
ATOM 720 C C . ARG A 1 93 ? 1.691 0.043 15.827 1.00 95.06 93 ARG A C 1
ATOM 722 O O . ARG A 1 93 ? 2.876 0.061 15.511 1.00 95.06 93 ARG A O 1
ATOM 729 N N . LEU A 1 94 ? 0.726 -0.325 14.981 1.00 94.12 94 LEU A N 1
ATOM 730 C CA . LEU A 1 94 ? 0.990 -0.795 13.614 1.00 94.12 94 LEU A CA 1
ATOM 731 C C . LEU A 1 94 ? 1.706 0.267 12.763 1.00 94.12 94 LEU A C 1
ATOM 733 O O . LEU A 1 94 ? 2.630 -0.049 12.017 1.00 94.12 94 LEU A O 1
ATOM 737 N N . THR A 1 95 ? 1.342 1.539 12.925 1.00 93.94 95 THR A N 1
ATOM 738 C CA . THR A 1 95 ? 1.997 2.647 12.213 1.00 93.94 95 THR A CA 1
ATOM 739 C C . THR A 1 95 ? 3.443 2.841 12.672 1.00 93.94 95 THR A C 1
ATOM 741 O O . THR A 1 95 ? 4.346 3.041 11.860 1.00 93.94 95 THR A O 1
ATOM 744 N N . ARG A 1 96 ? 3.690 2.778 13.982 1.00 92.25 96 ARG A N 1
ATOM 745 C CA . ARG A 1 96 ? 5.000 3.057 14.574 1.00 92.25 96 ARG A CA 1
ATOM 746 C C . ARG A 1 96 ? 5.980 1.904 14.391 1.00 92.25 96 ARG A C 1
ATOM 748 O O . ARG A 1 96 ? 7.129 2.166 14.024 1.00 92.25 96 ARG A O 1
ATOM 755 N N . GLU A 1 97 ? 5.524 0.684 14.666 1.00 91.38 97 GLU A N 1
ATOM 756 C CA . GLU A 1 97 ? 6.342 -0.531 14.748 1.00 91.38 97 GLU A CA 1
ATOM 757 C C . GLU A 1 97 ? 6.473 -1.217 13.388 1.00 91.38 97 GLU A C 1
ATOM 759 O O . GLU A 1 97 ? 7.589 -1.488 12.958 1.00 91.38 97 GLU A O 1
ATOM 764 N N . GLU A 1 98 ? 5.366 -1.411 12.667 1.00 89.81 98 GLU A N 1
ATOM 765 C CA . GLU A 1 98 ? 5.373 -2.104 11.367 1.00 89.81 98 GLU A CA 1
ATOM 766 C C . GLU A 1 98 ? 5.475 -1.139 10.174 1.00 89.81 98 GLU A C 1
ATOM 768 O O . GLU A 1 98 ? 5.561 -1.579 9.029 1.00 89.81 98 GLU A O 1
ATOM 773 N N . LYS A 1 99 ? 5.480 0.182 10.418 1.00 92.00 99 LYS A N 1
ATOM 774 C CA . LYS A 1 99 ? 5.543 1.219 9.371 1.00 92.00 99 LYS A CA 1
ATOM 775 C C . LYS A 1 99 ? 4.444 1.052 8.318 1.0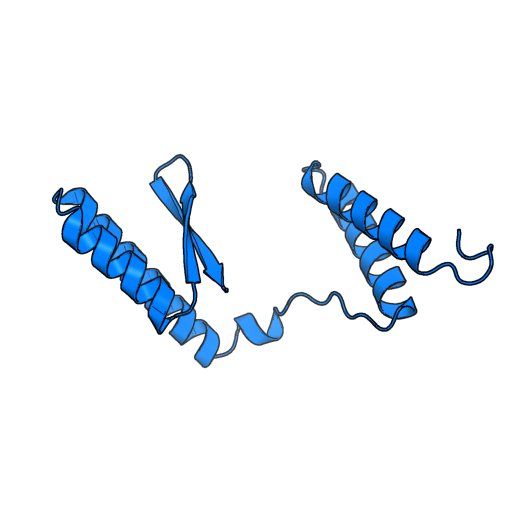0 92.00 99 LYS A C 1
ATOM 777 O O . LYS A 1 99 ? 4.700 1.157 7.120 1.00 92.00 99 LYS A O 1
ATOM 782 N N . VAL A 1 100 ? 3.208 0.792 8.754 1.00 92.38 100 VAL A N 1
ATOM 783 C CA . VAL A 1 100 ? 2.051 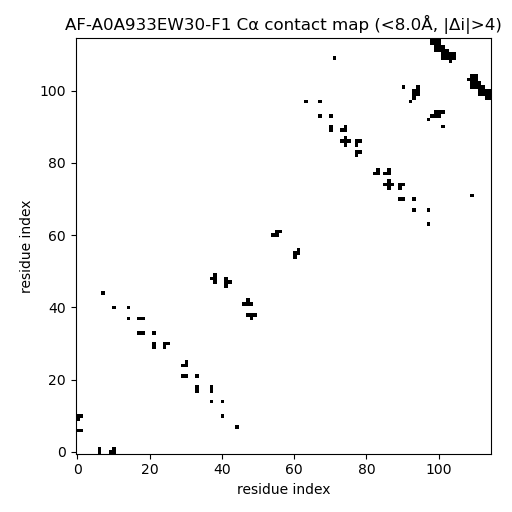0.663 7.852 1.00 92.38 100 VAL A CA 1
ATOM 784 C C . VAL A 1 100 ? 0.932 1.647 8.162 1.00 92.38 100 VAL A C 1
ATOM 786 O O . VAL A 1 100 ? 0.647 1.946 9.316 1.00 92.38 100 VAL A O 1
ATOM 789 N N . ILE A 1 101 ? 0.253 2.115 7.117 1.00 92.62 101 ILE A N 1
ATOM 790 C CA . ILE A 1 101 ? -0.971 2.916 7.217 1.00 92.62 101 ILE A CA 1
ATOM 791 C C . ILE A 1 101 ? -2.157 2.010 6.935 1.00 92.62 101 ILE A C 1
ATOM 793 O O . ILE A 1 101 ? -2.195 1.350 5.897 1.00 92.62 101 ILE A O 1
ATOM 797 N N . LEU A 1 102 ? -3.140 2.025 7.835 1.00 92.44 102 LEU A N 1
ATOM 798 C CA . LEU A 1 102 ? -4.424 1.358 7.644 1.00 92.44 102 LEU A CA 1
ATOM 799 C C . LEU A 1 102 ? -5.420 2.290 6.943 1.00 92.44 102 LEU A C 1
ATOM 801 O O . LEU A 1 102 ? -5.549 3.458 7.309 1.00 92.44 102 LEU A O 1
ATOM 805 N N . SER A 1 103 ? -6.165 1.752 5.982 1.00 90.19 103 SER A N 1
ATOM 806 C CA . SER A 1 103 ? -7.266 2.415 5.286 1.00 90.19 103 SER A CA 1
ATOM 807 C C . SER A 1 103 ? -8.525 1.559 5.402 1.00 90.19 103 SER A C 1
ATOM 809 O O . SER A 1 103 ? -8.569 0.423 4.926 1.00 90.19 103 SER A O 1
ATOM 811 N N . ASP A 1 104 ? -9.546 2.093 6.069 1.00 88.88 104 ASP A N 1
ATOM 812 C CA . ASP A 1 104 ? -10.857 1.454 6.138 1.00 88.88 104 ASP A CA 1
ATOM 813 C C . ASP A 1 104 ? -11.635 1.763 4.850 1.00 88.88 104 ASP A C 1
ATOM 815 O O . ASP A 1 104 ? -11.874 2.924 4.514 1.00 88.88 104 ASP A O 1
ATOM 819 N N . LEU A 1 105 ? -12.035 0.716 4.134 1.00 86.12 105 LEU A N 1
ATOM 820 C CA . LEU A 1 105 ? -12.865 0.782 2.938 1.00 86.12 105 LEU A CA 1
ATOM 821 C C . LEU A 1 105 ? -14.333 0.497 3.277 1.00 86.12 105 LEU A C 1
ATOM 823 O O . LEU A 1 105 ? -14.678 -0.058 4.327 1.00 86.12 105 LEU A O 1
ATOM 827 N N . ALA A 1 106 ? -15.216 0.840 2.338 1.00 82.88 106 ALA A N 1
ATOM 828 C CA . ALA A 1 106 ? -16.621 0.463 2.406 1.00 82.88 106 ALA A CA 1
ATOM 829 C C . ALA A 1 106 ? -16.786 -1.065 2.552 1.00 82.88 106 ALA A C 1
ATOM 831 O O . ALA A 1 106 ? -15.995 -1.853 2.029 1.00 82.88 106 ALA A O 1
ATOM 832 N N . GLY A 1 107 ? -17.820 -1.489 3.284 1.00 76.44 107 GLY A N 1
ATOM 833 C CA . GLY A 1 107 ? -18.072 -2.908 3.566 1.00 76.44 107 GLY A CA 1
ATOM 834 C C . GLY A 1 107 ? -17.235 -3.495 4.709 1.00 76.44 107 GLY A C 1
ATOM 835 O O . GLY A 1 107 ? -17.185 -4.712 4.853 1.00 76.44 107 GLY A O 1
ATOM 836 N N . GLY A 1 108 ? -16.575 -2.657 5.517 1.00 76.00 108 GLY A N 1
ATOM 837 C CA . GLY A 1 108 ? -15.845 -3.100 6.712 1.00 76.00 108 GLY A CA 1
ATOM 838 C C . GLY A 1 108 ? -14.496 -3.760 6.421 1.00 76.00 108 GLY A C 1
ATOM 839 O O . GLY A 1 108 ? -13.907 -4.358 7.317 1.00 76.00 108 GLY A O 1
ATOM 840 N N . LYS A 1 109 ? -13.996 -3.656 5.184 1.00 82.75 109 LYS A N 1
ATOM 841 C CA . LYS A 1 109 ? -12.660 -4.133 4.819 1.00 82.75 109 LYS A CA 1
ATOM 842 C C . LYS A 1 109 ? -11.615 -3.111 5.254 1.00 82.75 109 LYS A C 1
ATOM 844 O O . LYS A 1 109 ? -11.689 -1.954 4.857 1.00 82.75 109 LYS A O 1
ATOM 849 N N . THR A 1 110 ? -10.614 -3.543 6.008 1.00 89.81 110 THR A N 1
ATOM 8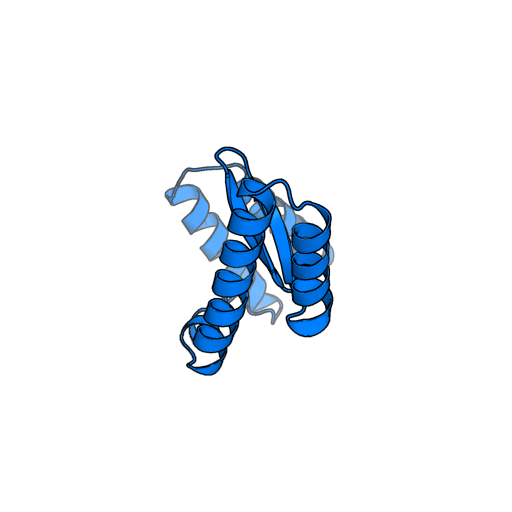50 C CA . THR A 1 110 ? -9.421 -2.734 6.283 1.00 89.81 110 THR A CA 1
ATOM 851 C C . THR A 1 110 ? -8.318 -3.188 5.334 1.00 89.81 110 THR A C 1
ATOM 853 O O . THR A 1 110 ? -8.002 -4.370 5.265 1.00 89.81 110 THR A O 1
ATOM 856 N N . THR A 1 111 ? -7.750 -2.249 4.586 1.00 89.94 111 THR A N 1
ATOM 857 C CA . THR A 1 111 ? -6.558 -2.455 3.751 1.00 89.94 111 THR A CA 1
ATOM 858 C C . THR A 1 111 ? -5.379 -1.726 4.370 1.00 89.94 111 THR A C 1
ATOM 860 O O . THR A 1 111 ? -5.563 -0.850 5.218 1.00 89.94 111 THR A O 1
ATOM 863 N N . TRP A 1 112 ? -4.160 -2.081 3.981 1.00 92.25 112 TRP A N 1
ATOM 864 C CA . TRP A 1 112 ? -2.963 -1.442 4.508 1.00 92.25 112 TRP A CA 1
ATOM 865 C C . TRP A 1 112 ? -1.914 -1.232 3.423 1.00 92.25 112 TRP A C 1
ATOM 867 O O . TRP A 1 112 ? -1.888 -1.928 2.411 1.00 92.25 112 TRP A O 1
ATOM 877 N N . ARG A 1 113 ? -1.047 -0.242 3.638 1.00 88.25 113 ARG A N 1
ATOM 878 C CA . ARG A 1 113 ? 0.131 0.013 2.801 1.00 88.25 113 ARG A CA 1
ATOM 879 C C . ARG A 1 113 ? 1.339 0.326 3.669 1.00 88.25 113 ARG A C 1
ATOM 881 O O . ARG A 1 113 ? 1.184 0.917 4.735 1.00 88.25 113 ARG A O 1
ATOM 888 N N . ARG A 1 114 ? 2.535 -0.029 3.200 1.00 87.75 114 ARG A N 1
ATOM 889 C CA . ARG A 1 114 ? 3.792 0.369 3.851 1.00 87.75 114 ARG A CA 1
ATOM 890 C C . ARG A 1 114 ? 4.071 1.862 3.638 1.00 87.75 114 ARG A C 1
ATOM 892 O O . ARG A 1 114 ? 3.652 2.428 2.619 1.00 87.75 114 ARG A O 1
ATOM 899 N N . ILE A 1 115 ? 4.743 2.465 4.615 1.00 82.38 115 ILE A N 1
ATOM 900 C CA . ILE A 1 115 ? 5.318 3.818 4.583 1.00 82.38 115 ILE A CA 1
ATOM 901 C C . ILE A 1 115 ? 6.793 3.713 4.220 1.00 82.38 115 ILE A C 1
ATOM 903 O O . ILE A 1 115 ? 7.454 2.787 4.743 1.00 82.38 115 ILE A O 1
#

Foldseek 3Di:
DCVPDNPVVVLVVVLVVLVVVLVVDPDPVSVVVSVVVNCVSCVVVVHHPDDVVVVCPDPVNVVLVVVVVVLLVVLVVCVVVVVVV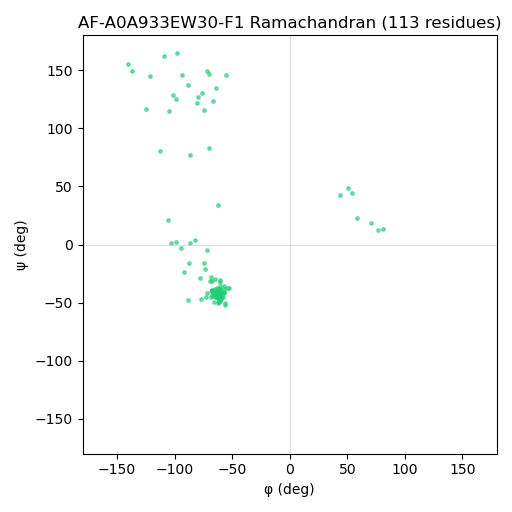VNVVSQVCCCPPSQKHWDQDPPRDIDIDHD

Solven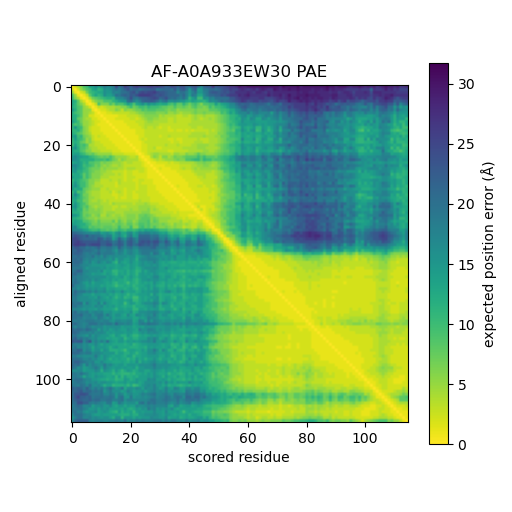t-accessible surface area (backbone atoms only — not comparable to full-atom values): 6635 Å² total; per-residue (Å²): 107,74,90,51,81,71,40,58,70,59,52,52,51,53,50,51,51,45,57,49,54,44,70,73,53,88,52,67,68,59,39,51,52,41,50,52,51,47,44,55,54,23,58,76,70,74,37,86,74,75,74,64,61,81,56,62,72,33,72,68,41,48,52,50,51,51,54,51,54,51,47,54,50,54,25,51,54,25,48,74,71,66,35,56,68,60,25,49,54,45,50,50,46,40,35,70,74,70,32,32,50,79,45,80,46,85,91,80,43,74,46,73,44,79,111

Mean predicted aligned error: 10.77 Å